Protein AF-A0A7S1C815-F1 (afdb_monomer_lite)

Organism: NCBI:txid1486930

Sequence (117 aa):
DVQVLSGDDVNVDELSYELAAVVTIAGLSDATHAVEVWMVDAAGNEGARAKHVWTVMNQQPQVVLFAMPAKRSGLSTATFQFSARDPSTGGPLANATYWVRRDEGEWKRACEPGADG

pLDDT: mean 81.67, std 18.52, range [34.75, 96.75]

Foldseek 3Di:
DDDDDDDDDPPPVPPDPPCPDDDDDPDDDFAKDKDKDWDADPVGDTGDIDMDIDGDDDDDKDKDWPDWDDPDDPDPDIDTDIFTADPVVRHTDPDDWDWDDDDPHDTDTDDPPPPDD

Radius of gyration: 29.83 Å; chains: 1; bounding box: 54×39×92 Å

Structure (mmCIF, N/CA/C/O backbone):
data_AF-A0A7S1C815-F1
#
_entry.id   AF-A0A7S1C815-F1
#
loop_
_atom_site.group_PDB
_atom_site.id
_atom_site.type_symbol
_atom_site.label_atom_id
_atom_site.label_alt_id
_atom_site.label_comp_id
_atom_site.label_asym_id
_atom_site.label_entity_id
_atom_site.label_seq_id
_atom_site.pdbx_PDB_ins_code
_atom_site.Cartn_x
_atom_site.Cartn_y
_atom_site.Cartn_z
_atom_site.occupancy
_atom_site.B_iso_or_equiv
_atom_site.auth_seq_id
_atom_site.auth_comp_id
_atom_site.auth_asym_id
_atom_site.auth_atom_id
_atom_site.pdbx_PDB_model_num
ATOM 1 N N . ASP A 1 1 ? 19.787 26.950 -60.419 1.00 43.34 1 ASP A N 1
ATOM 2 C CA . ASP A 1 1 ? 20.146 27.458 -59.090 1.00 43.34 1 ASP A CA 1
ATOM 3 C C . ASP A 1 1 ? 20.230 26.308 -58.118 1.00 43.34 1 ASP A C 1
ATOM 5 O O . ASP A 1 1 ? 19.233 25.644 -57.874 1.00 43.34 1 ASP A O 1
ATOM 9 N N . VAL A 1 2 ? 21.441 26.024 -57.650 1.00 34.75 2 VAL A N 1
ATOM 10 C CA . VAL A 1 2 ? 21.707 25.099 -56.549 1.00 34.75 2 VAL A CA 1
ATOM 11 C C . VAL A 1 2 ? 21.990 25.982 -55.345 1.00 34.75 2 VAL A C 1
ATOM 13 O O . VAL A 1 2 ? 22.923 26.779 -55.387 1.00 34.75 2 VAL A O 1
ATOM 16 N N . GLN A 1 3 ? 21.187 25.860 -54.295 1.00 34.91 3 GLN A N 1
ATOM 17 C CA . GLN A 1 3 ? 21.506 26.434 -52.993 1.00 34.91 3 GLN A CA 1
ATOM 18 C C . GLN A 1 3 ? 21.976 25.283 -52.105 1.00 34.91 3 GLN A C 1
ATOM 20 O O . GLN A 1 3 ? 21.191 24.424 -51.709 1.00 34.91 3 GLN A O 1
ATOM 25 N N . VAL A 1 4 ? 23.287 25.235 -51.871 1.00 44.06 4 VAL A N 1
ATOM 26 C CA . VAL A 1 4 ? 23.909 24.398 -50.845 1.00 44.06 4 VAL A CA 1
ATOM 27 C C . VAL A 1 4 ? 23.732 25.141 -49.524 1.00 44.06 4 VAL A C 1
ATOM 29 O O . VAL A 1 4 ? 24.319 26.205 -49.346 1.00 44.06 4 VAL A O 1
ATOM 32 N N . LEU A 1 5 ? 22.926 24.605 -48.609 1.00 46.03 5 LEU A N 1
ATOM 33 C CA . LEU A 1 5 ? 22.939 25.042 -47.214 1.00 46.03 5 LEU A CA 1
ATOM 34 C C . LEU A 1 5 ? 24.025 24.235 -46.498 1.00 46.03 5 LEU A C 1
ATOM 36 O O . LEU A 1 5 ? 23.830 23.070 -46.161 1.00 46.03 5 LEU A O 1
ATOM 40 N N . SER A 1 6 ? 25.204 24.835 -46.353 1.00 54.53 6 SER A N 1
ATOM 41 C CA . SER A 1 6 ? 26.260 24.355 -45.463 1.00 54.53 6 SER A CA 1
ATOM 42 C C . SER A 1 6 ? 26.090 24.997 -44.089 1.00 54.53 6 SER A C 1
ATOM 44 O O . SER A 1 6 ? 26.011 26.224 -44.020 1.00 54.53 6 SER A O 1
ATOM 46 N N . GLY A 1 7 ? 26.137 24.193 -43.028 1.00 42.78 7 GLY A N 1
ATOM 47 C CA . GLY A 1 7 ? 26.328 24.670 -41.656 1.00 42.78 7 GLY A CA 1
ATOM 48 C C . GLY A 1 7 ? 25.144 24.401 -40.733 1.00 42.78 7 GLY A C 1
ATOM 49 O O . GLY A 1 7 ? 24.230 25.207 -40.637 1.00 42.78 7 GLY A O 1
ATOM 50 N N . ASP A 1 8 ? 25.174 23.228 -40.106 1.00 58.25 8 ASP A N 1
ATOM 51 C CA . ASP A 1 8 ? 25.012 23.002 -38.663 1.00 58.25 8 ASP A CA 1
ATOM 52 C C . ASP A 1 8 ? 24.422 24.137 -37.805 1.00 58.25 8 ASP A C 1
ATOM 54 O O . ASP A 1 8 ? 25.154 24.804 -37.090 1.00 58.25 8 ASP A O 1
ATOM 58 N N . ASP A 1 9 ? 23.096 24.262 -37.779 1.00 47.94 9 ASP A N 1
ATOM 59 C CA . ASP A 1 9 ? 22.368 24.798 -36.619 1.00 47.94 9 ASP A CA 1
ATOM 60 C C . ASP A 1 9 ? 21.019 24.066 -36.492 1.00 47.94 9 ASP A C 1
ATOM 62 O O . ASP A 1 9 ? 19.933 24.646 -36.528 1.00 47.94 9 ASP A O 1
ATOM 66 N N . VAL A 1 10 ? 21.067 22.734 -36.354 1.00 53.12 10 VAL A N 1
ATOM 67 C CA . VAL A 1 10 ? 2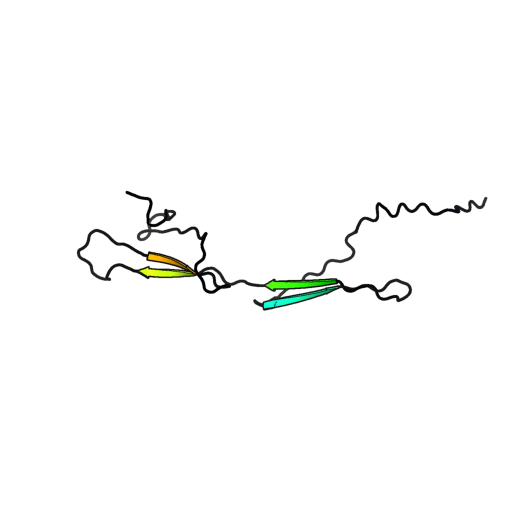0.011 22.077 -35.575 1.00 53.12 10 VAL A CA 1
ATOM 68 C C . VAL A 1 10 ? 20.299 22.482 -34.140 1.00 53.12 10 VAL A C 1
ATOM 70 O O . VAL A 1 10 ? 21.297 22.045 -33.574 1.00 53.12 10 VAL A O 1
ATOM 73 N N . ASN A 1 11 ? 19.468 23.355 -33.574 1.00 45.56 11 ASN A N 1
ATOM 74 C CA . ASN A 1 11 ? 19.541 23.692 -32.162 1.00 45.56 11 ASN A CA 1
ATOM 75 C C . ASN A 1 11 ? 19.343 22.406 -31.342 1.00 45.56 11 ASN A C 1
ATOM 77 O O . ASN A 1 11 ? 18.222 21.930 -31.173 1.00 45.56 11 ASN A O 1
ATOM 81 N N . VAL A 1 12 ? 20.445 21.810 -30.886 1.00 48.59 12 VAL A N 1
ATOM 82 C CA . VAL A 1 12 ? 20.446 20.554 -30.122 1.00 48.59 12 VAL A CA 1
ATOM 83 C C . VAL A 1 12 ? 19.841 20.761 -28.719 1.00 48.59 12 VAL A C 1
ATOM 85 O O . VAL A 1 12 ? 19.445 19.789 -28.080 1.00 48.59 12 VAL A O 1
ATOM 88 N N . ASP A 1 13 ? 19.694 22.014 -28.263 1.00 48.62 13 ASP A N 1
ATOM 89 C CA . ASP A 1 13 ? 19.159 22.369 -26.936 1.00 48.62 13 ASP A CA 1
ATOM 90 C C . ASP A 1 13 ? 17.626 22.274 -26.814 1.00 48.62 13 ASP A C 1
ATOM 92 O O . ASP A 1 13 ? 17.096 22.368 -25.709 1.00 48.62 13 ASP A O 1
ATOM 96 N N . GLU A 1 14 ? 16.900 22.036 -27.911 1.00 52.03 14 GLU A N 1
ATOM 97 C CA . GLU A 1 14 ? 15.443 21.814 -27.888 1.00 52.03 14 GLU A CA 1
ATOM 98 C C . GLU A 1 14 ? 15.042 20.441 -28.440 1.00 52.03 14 GLU A C 1
ATOM 100 O O . GLU A 1 14 ? 13.960 20.277 -29.004 1.00 52.03 14 GLU A O 1
ATOM 105 N N . LEU A 1 15 ? 15.889 19.419 -28.267 1.00 46.72 15 LEU A N 1
ATOM 106 C CA . LEU A 1 15 ? 15.450 18.039 -28.465 1.00 46.72 15 LEU A CA 1
ATOM 107 C C . LEU A 1 15 ? 14.394 17.702 -27.405 1.00 46.72 15 LEU A C 1
ATOM 109 O O . LEU A 1 15 ? 14.700 17.270 -26.292 1.00 46.72 15 LEU A O 1
ATOM 113 N N . SER A 1 16 ? 13.127 17.920 -27.754 1.00 57.12 16 SER A N 1
ATOM 114 C CA . SER A 1 16 ? 12.005 17.358 -27.026 1.00 57.12 16 SER A CA 1
ATOM 115 C C . SER A 1 16 ? 12.186 15.842 -26.988 1.00 57.12 16 SER A C 1
ATOM 117 O O . SER A 1 16 ? 12.388 15.182 -28.009 1.00 57.12 16 SER A O 1
ATOM 119 N N . TYR A 1 17 ? 12.129 15.266 -25.787 1.00 54.66 17 TYR A N 1
ATOM 120 C CA . TYR A 1 17 ? 11.927 13.831 -25.622 1.00 54.66 17 TYR A CA 1
ATOM 121 C C . TYR A 1 17 ? 10.499 13.510 -26.078 1.00 54.66 17 TYR A C 1
ATOM 123 O O . TYR A 1 17 ? 9.592 13.350 -25.262 1.00 54.66 17 TYR A O 1
ATOM 131 N N . GLU A 1 18 ? 10.283 13.503 -27.392 1.00 72.50 18 GLU A N 1
ATOM 132 C CA . GLU A 1 18 ? 9.012 13.116 -27.985 1.00 72.50 18 GLU A CA 1
ATOM 133 C C . GLU A 1 18 ? 8.694 11.670 -27.596 1.00 72.50 18 GLU A C 1
ATOM 135 O O . GLU A 1 18 ? 9.574 10.811 -27.461 1.00 72.50 18 GLU A O 1
ATOM 140 N N . LEU A 1 19 ? 7.409 11.393 -27.398 1.00 75.31 19 LEU A N 1
ATOM 141 C CA . LEU A 1 19 ? 6.944 10.065 -27.032 1.00 75.31 19 LEU A CA 1
ATOM 142 C C . LEU A 1 19 ? 7.204 9.079 -28.183 1.00 75.31 19 LEU A C 1
ATOM 144 O O . LEU A 1 19 ? 6.453 9.041 -29.153 1.00 75.31 19 LEU A O 1
ATOM 148 N N . ALA A 1 20 ? 8.247 8.255 -28.057 1.00 77.56 20 ALA A N 1
ATOM 149 C CA . ALA A 1 20 ? 8.623 7.293 -29.096 1.00 77.56 20 ALA A CA 1
ATOM 150 C C . ALA A 1 20 ? 7.748 6.024 -29.101 1.00 77.56 20 ALA A C 1
ATOM 152 O O . ALA A 1 20 ? 7.405 5.510 -30.164 1.00 77.56 20 ALA A O 1
ATOM 153 N N . ALA A 1 21 ? 7.389 5.499 -27.924 1.00 81.62 21 ALA A N 1
ATOM 154 C CA . ALA A 1 21 ? 6.559 4.301 -27.783 1.00 81.62 21 ALA A CA 1
ATOM 155 C C . ALA A 1 21 ? 5.898 4.224 -26.397 1.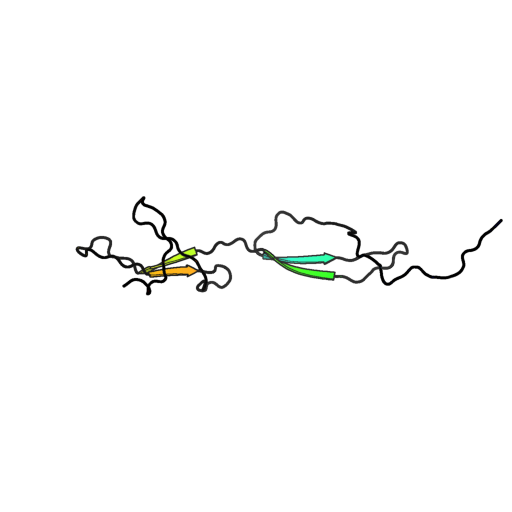00 81.62 21 ALA A C 1
ATOM 157 O O . ALA A 1 21 ? 6.447 4.705 -25.407 1.00 81.62 21 ALA A O 1
ATOM 158 N N . VAL A 1 22 ? 4.739 3.559 -26.321 1.00 88.56 22 VAL A N 1
ATOM 159 C CA . VAL A 1 22 ? 4.040 3.231 -25.068 1.00 88.56 22 VAL A CA 1
ATOM 160 C C . VAL A 1 22 ? 3.848 1.723 -24.992 1.00 88.56 22 VAL A C 1
ATOM 162 O O . VAL A 1 22 ? 3.359 1.107 -25.937 1.00 88.56 22 VAL A O 1
ATOM 165 N N . VAL A 1 23 ? 4.193 1.135 -23.848 1.00 90.38 23 VAL A N 1
ATOM 166 C CA . VAL A 1 23 ? 3.911 -0.269 -23.534 1.00 90.38 23 VAL A CA 1
ATOM 167 C C . VAL A 1 23 ? 2.961 -0.344 -22.344 1.00 90.38 23 VAL A C 1
ATOM 169 O O . VAL A 1 23 ? 3.141 0.343 -21.342 1.00 90.38 23 VAL A O 1
ATOM 172 N N . THR A 1 24 ? 1.931 -1.182 -22.448 1.00 93.62 24 THR A N 1
ATOM 173 C CA . THR A 1 24 ? 1.031 -1.507 -21.335 1.00 93.62 24 THR A CA 1
ATOM 174 C C . THR A 1 24 ? 1.257 -2.954 -20.932 1.00 93.62 24 THR A C 1
ATOM 176 O O . THR A 1 24 ? 1.088 -3.860 -21.745 1.00 93.62 24 THR A O 1
ATOM 179 N N . ILE A 1 25 ? 1.635 -3.172 -19.674 1.00 93.94 25 ILE A N 1
ATOM 180 C CA . ILE A 1 25 ? 1.847 -4.505 -19.108 1.00 93.94 25 ILE A CA 1
ATOM 181 C C . ILE A 1 25 ? 0.627 -4.842 -18.249 1.00 93.94 25 ILE A C 1
ATOM 183 O O . ILE A 1 25 ? 0.389 -4.208 -17.223 1.00 93.94 25 ILE A O 1
ATOM 187 N N . ALA A 1 26 ? -0.169 -5.813 -18.691 1.00 94.81 26 ALA A N 1
ATOM 188 C CA . ALA A 1 26 ? -1.370 -6.272 -17.994 1.00 94.81 26 ALA A CA 1
ATOM 189 C C . ALA A 1 26 ? -1.120 -7.601 -17.261 1.00 94.81 26 ALA A C 1
ATOM 191 O O . ALA A 1 26 ? -0.158 -8.309 -17.548 1.00 94.81 26 ALA A O 1
ATOM 192 N N . GLY A 1 27 ? -2.010 -7.957 -16.328 1.00 92.56 27 GLY A N 1
ATOM 193 C CA . GLY A 1 27 ? -1.973 -9.260 -15.649 1.00 92.56 27 GLY A CA 1
ATOM 194 C C . GLY A 1 27 ? -0.844 -9.431 -14.627 1.00 92.56 27 GLY A C 1
ATOM 195 O O . GLY A 1 27 ? -0.446 -10.558 -14.346 1.00 92.56 27 GLY A O 1
ATOM 196 N N . LEU A 1 28 ? -0.318 -8.336 -14.074 1.00 93.81 28 LEU A N 1
ATOM 197 C CA . LEU A 1 28 ? 0.708 -8.388 -13.034 1.00 93.81 28 LEU A CA 1
ATOM 198 C C . LEU A 1 28 ? 0.126 -8.925 -11.719 1.00 93.81 28 LEU A C 1
ATOM 200 O O . LEU A 1 28 ? -0.906 -8.449 -11.248 1.00 93.81 28 LEU A O 1
ATOM 204 N N . SER A 1 29 ? 0.814 -9.891 -11.113 1.00 92.62 29 SER A N 1
ATOM 205 C CA . SER A 1 29 ? 0.535 -10.367 -9.756 1.00 92.62 29 SER A CA 1
ATOM 206 C C . SER A 1 29 ? 1.309 -9.563 -8.711 1.00 92.62 29 SER A C 1
ATOM 208 O O . SER A 1 29 ? 2.312 -8.924 -9.040 1.00 92.62 29 SER A O 1
ATOM 210 N N . ASP A 1 30 ? 0.897 -9.669 -7.447 1.00 91.00 30 ASP A N 1
ATOM 211 C CA . ASP A 1 30 ? 1.635 -9.122 -6.304 1.00 91.00 30 ASP A CA 1
ATOM 212 C C . ASP A 1 30 ? 3.049 -9.720 -6.246 1.00 91.00 30 ASP A C 1
ATOM 214 O O . ASP A 1 30 ? 3.227 -10.895 -5.923 1.00 91.00 30 ASP A O 1
ATOM 218 N N . ALA A 1 31 ? 4.045 -8.925 -6.636 1.00 91.31 31 ALA A N 1
ATOM 219 C CA . ALA A 1 31 ? 5.458 -9.287 -6.701 1.00 91.31 31 ALA A CA 1
ATOM 220 C C . ALA A 1 31 ? 6.306 -8.057 -7.065 1.00 91.31 31 ALA A C 1
ATOM 222 O O . ALA A 1 31 ? 5.794 -7.023 -7.503 1.00 91.31 31 ALA A O 1
ATOM 223 N N . THR A 1 32 ? 7.625 -8.190 -6.930 1.00 95.12 32 THR A N 1
ATOM 224 C CA . THR A 1 32 ? 8.580 -7.275 -7.561 1.00 95.12 32 THR A CA 1
ATOM 225 C C . THR A 1 32 ? 8.723 -7.614 -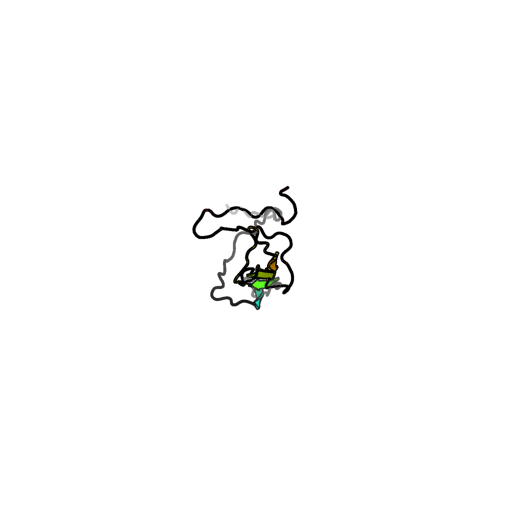9.042 1.00 95.12 32 THR A C 1
ATOM 227 O O . THR A 1 32 ? 8.976 -8.762 -9.403 1.00 95.12 32 THR A O 1
ATOM 230 N N . HIS A 1 33 ? 8.607 -6.596 -9.887 1.00 96.19 33 HIS A N 1
ATOM 231 C CA . HIS A 1 33 ? 8.719 -6.660 -11.340 1.00 96.19 33 HIS A CA 1
ATOM 232 C C . HIS A 1 33 ? 9.818 -5.720 -11.830 1.00 96.19 33 HIS A C 1
ATOM 234 O O . HIS A 1 33 ? 10.224 -4.786 -11.134 1.00 96.19 33 HIS A O 1
ATOM 240 N N . ALA A 1 34 ? 10.305 -5.961 -13.044 1.00 96.00 34 ALA A N 1
ATOM 241 C CA . ALA A 1 34 ? 11.265 -5.086 -13.697 1.00 96.00 34 ALA A CA 1
ATOM 242 C C . ALA A 1 34 ? 10.973 -4.968 -15.193 1.00 96.00 34 ALA A C 1
ATOM 244 O O . ALA A 1 34 ? 10.570 -5.939 -15.831 1.00 96.00 34 ALA A O 1
ATOM 245 N N . VAL A 1 35 ? 11.236 -3.789 -15.749 1.00 95.75 35 VAL A N 1
ATOM 246 C CA . VAL A 1 35 ? 11.228 -3.520 -17.186 1.00 95.75 35 VAL A CA 1
ATOM 247 C C . VAL A 1 35 ? 12.596 -2.985 -17.565 1.00 95.75 35 VAL A C 1
ATOM 249 O O . VAL A 1 35 ? 13.201 -2.209 -16.822 1.00 95.75 35 VAL A O 1
ATOM 252 N N . GLU A 1 36 ? 13.091 -3.430 -18.708 1.00 96.00 36 GLU A N 1
ATOM 253 C CA . GLU A 1 36 ? 14.335 -2.965 -19.296 1.00 96.00 36 GLU A CA 1
ATOM 254 C C . GLU A 1 36 ? 14.036 -2.502 -20.721 1.00 96.00 36 GLU A C 1
ATOM 256 O O . GLU A 1 36 ? 13.389 -3.214 -21.489 1.00 96.00 36 GLU A O 1
ATOM 261 N N . VAL A 1 37 ? 14.464 -1.287 -21.047 1.00 93.31 37 VAL A N 1
ATOM 262 C CA . VAL A 1 37 ? 14.240 -0.638 -22.339 1.00 93.31 37 VAL A CA 1
ATOM 263 C C . VAL A 1 37 ? 15.591 -0.300 -22.945 1.00 93.31 37 VAL A C 1
ATOM 265 O O . VAL A 1 37 ? 16.497 0.152 -22.249 1.00 93.31 37 VAL A O 1
ATOM 268 N N . TRP A 1 38 ? 15.724 -0.528 -24.243 1.00 93.56 38 TRP A N 1
ATOM 269 C CA . TRP A 1 38 ? 16.919 -0.232 -25.024 1.00 93.56 38 TRP A CA 1
ATOM 270 C C . TRP A 1 38 ? 16.503 0.096 -26.460 1.00 93.56 38 TRP A C 1
ATOM 272 O O . TRP A 1 38 ? 15.327 -0.028 -26.813 1.00 93.56 38 TRP A O 1
ATOM 282 N N . MET A 1 39 ? 17.453 0.538 -27.274 1.00 89.19 39 MET A N 1
ATOM 283 C CA . MET A 1 39 ? 17.215 0.976 -28.646 1.00 89.19 39 MET A CA 1
ATOM 284 C C . MET A 1 39 ? 18.320 0.485 -29.581 1.00 89.19 39 MET A C 1
ATOM 286 O O . MET A 1 39 ? 19.436 0.222 -29.138 1.00 89.19 39 MET A O 1
ATOM 290 N N . VAL A 1 40 ? 18.007 0.408 -30.873 1.00 92.81 40 VAL A N 1
ATOM 291 C CA . VAL A 1 40 ? 18.975 0.225 -31.961 1.00 92.81 40 VAL A CA 1
ATOM 292 C C . VAL A 1 40 ? 18.732 1.342 -32.971 1.00 92.81 40 VAL A C 1
ATOM 294 O O . VAL A 1 40 ? 17.578 1.600 -33.321 1.00 92.81 40 VAL A O 1
ATOM 297 N N . ASP A 1 41 ? 19.784 2.036 -33.398 1.00 91.56 41 ASP A N 1
ATOM 298 C CA . ASP A 1 41 ? 19.665 3.085 -34.415 1.00 91.56 41 ASP A CA 1
ATOM 299 C C . ASP A 1 41 ? 19.552 2.509 -35.843 1.00 91.56 41 ASP A C 1
ATOM 301 O O . ASP A 1 41 ? 19.657 1.303 -36.073 1.00 91.56 41 ASP A O 1
ATOM 305 N N . ALA A 1 42 ? 19.340 3.375 -36.837 1.00 91.38 42 ALA A N 1
ATOM 306 C CA . ALA A 1 42 ? 19.197 2.954 -38.234 1.00 91.38 42 ALA A CA 1
ATOM 307 C C . ALA A 1 42 ? 20.482 2.355 -38.844 1.00 91.38 42 ALA A C 1
ATOM 309 O O . ALA A 1 42 ? 20.406 1.645 -39.846 1.00 91.38 42 ALA A O 1
ATOM 310 N N . ALA A 1 43 ? 21.649 2.637 -38.260 1.00 95.06 43 ALA A N 1
ATOM 311 C CA . ALA A 1 43 ? 22.928 2.060 -38.664 1.00 95.06 43 ALA A CA 1
ATOM 312 C C . ALA A 1 43 ? 23.199 0.704 -37.983 1.00 95.06 43 ALA A C 1
ATOM 314 O O . ALA A 1 43 ? 24.176 0.037 -38.323 1.00 95.06 43 ALA A O 1
ATOM 315 N N . GLY A 1 44 ? 22.327 0.277 -37.063 1.00 95.38 44 GLY A N 1
ATOM 316 C CA . GLY A 1 44 ? 22.451 -0.972 -36.322 1.00 95.38 44 GLY A CA 1
ATOM 317 C C . GLY A 1 44 ? 23.242 -0.851 -35.018 1.00 95.38 44 GLY A C 1
ATOM 318 O O . GLY A 1 44 ? 23.600 -1.880 -34.449 1.00 95.38 44 GLY A O 1
ATOM 319 N N . ASN A 1 45 ? 23.526 0.361 -34.529 1.00 94.06 45 ASN A N 1
ATOM 320 C CA . ASN A 1 45 ? 24.209 0.535 -33.248 1.00 94.06 45 ASN A CA 1
ATOM 321 C C . ASN A 1 45 ? 23.226 0.356 -32.089 1.00 94.06 45 ASN A C 1
ATOM 323 O O . ASN A 1 45 ? 22.175 0.998 -32.051 1.00 94.06 45 ASN A O 1
ATOM 327 N N . GLU A 1 46 ? 23.585 -0.484 -31.120 1.00 96.75 46 GLU A N 1
ATOM 328 C CA . GLU A 1 46 ? 22.815 -0.665 -29.889 1.00 96.75 46 GLU A CA 1
ATOM 329 C C . GLU A 1 46 ? 23.072 0.487 -28.906 1.00 96.75 46 GLU A C 1
ATOM 331 O O . GLU A 1 46 ? 24.215 0.876 -28.657 1.00 96.75 46 GLU A O 1
ATOM 336 N N . GLY A 1 47 ? 22.002 1.023 -28.322 1.00 93.56 47 GLY A N 1
ATOM 337 C CA . GLY A 1 47 ? 22.065 2.055 -27.294 1.00 93.56 47 GLY A CA 1
ATOM 338 C C . GLY A 1 47 ? 22.042 1.506 -25.864 1.00 93.56 47 GLY A C 1
ATOM 339 O O . GLY A 1 47 ? 21.890 0.308 -25.615 1.00 93.56 47 GLY A O 1
ATOM 340 N N . ALA A 1 48 ? 22.196 2.411 -24.895 1.00 93.44 48 ALA A N 1
ATOM 341 C CA . ALA A 1 48 ? 22.226 2.066 -23.477 1.00 93.44 48 ALA A CA 1
ATOM 342 C C . ALA A 1 48 ? 20.877 1.522 -22.975 1.00 93.44 48 ALA A C 1
ATOM 344 O O . ALA A 1 48 ? 19.806 1.933 -23.424 1.00 93.44 48 ALA A O 1
ATOM 345 N N . ARG A 1 49 ? 20.936 0.625 -21.984 1.00 94.81 49 ARG A N 1
ATOM 346 C CA . ARG A 1 49 ? 19.744 0.049 -21.355 1.00 94.81 49 ARG A CA 1
ATOM 347 C C . ARG A 1 49 ? 19.287 0.883 -20.162 1.00 94.81 49 ARG A C 1
ATOM 349 O O . ARG A 1 49 ? 20.082 1.200 -19.279 1.00 94.81 49 ARG A O 1
ATOM 356 N N . ALA A 1 50 ? 17.993 1.172 -20.101 1.00 93.44 50 ALA A N 1
ATOM 357 C CA . ALA A 1 50 ? 17.327 1.780 -18.958 1.00 93.44 50 ALA A CA 1
ATOM 358 C C . ALA A 1 50 ? 16.476 0.724 -18.244 1.00 93.44 50 ALA A C 1
ATOM 360 O O . ALA A 1 50 ? 15.615 0.098 -18.860 1.00 93.44 50 ALA A O 1
ATOM 361 N N . LYS A 1 51 ? 16.702 0.528 -16.941 1.00 95.25 51 LYS A N 1
ATOM 362 C CA . LYS A 1 51 ? 15.960 -0.439 -16.125 1.00 95.25 51 LYS A CA 1
ATOM 363 C C . LYS A 1 51 ? 15.136 0.271 -15.062 1.00 95.25 51 LYS A C 1
ATOM 365 O O . LYS A 1 51 ? 15.652 1.122 -14.342 1.00 95.25 51 LYS A O 1
ATOM 370 N N . HIS A 1 52 ? 13.887 -0.147 -14.908 1.00 95.88 52 HIS A N 1
ATOM 371 C CA . HIS A 1 52 ? 13.031 0.263 -13.803 1.00 95.88 52 HIS A CA 1
ATOM 372 C C . HIS A 1 52 ? 12.511 -0.969 -13.062 1.00 95.88 52 HIS A C 1
ATOM 374 O O . HIS A 1 52 ? 12.094 -1.945 -13.685 1.00 95.88 52 HIS A O 1
ATOM 380 N N . VAL A 1 53 ? 12.566 -0.928 -11.731 1.00 96.62 53 VAL A N 1
ATOM 381 C CA . VAL A 1 53 ? 12.077 -1.983 -10.836 1.00 96.62 53 VAL A CA 1
ATOM 382 C C . VAL A 1 53 ? 10.964 -1.389 -9.989 1.00 96.62 53 VAL A C 1
ATOM 384 O O . VAL A 1 53 ? 11.145 -0.325 -9.401 1.00 96.62 53 VAL A O 1
ATOM 387 N N . TRP A 1 54 ? 9.835 -2.083 -9.911 1.00 94.38 54 TRP A N 1
ATOM 388 C CA . TRP A 1 54 ? 8.705 -1.688 -9.077 1.00 94.38 54 TRP A CA 1
ATOM 389 C C . TRP A 1 54 ? 8.098 -2.912 -8.401 1.00 94.38 54 TRP A C 1
ATOM 391 O O . TRP A 1 54 ? 8.358 -4.050 -8.785 1.00 94.38 54 TRP A O 1
ATOM 401 N N . THR A 1 55 ? 7.265 -2.680 -7.395 1.00 92.94 55 THR A N 1
ATOM 402 C CA . THR A 1 55 ? 6.503 -3.739 -6.735 1.00 92.94 55 THR A CA 1
ATOM 403 C C . THR A 1 55 ? 5.025 -3.501 -6.986 1.00 92.94 55 THR A C 1
ATOM 405 O O . THR A 1 55 ? 4.530 -2.393 -6.793 1.00 92.94 55 THR A O 1
ATOM 408 N N . VAL A 1 56 ? 4.324 -4.544 -7.422 1.00 92.50 56 VAL A N 1
ATOM 409 C CA . VAL A 1 56 ? 2.861 -4.580 -7.418 1.00 92.50 56 VAL A CA 1
ATOM 410 C C . VAL A 1 56 ? 2.423 -5.158 -6.083 1.00 92.50 56 VAL A C 1
ATOM 412 O O . VAL A 1 56 ? 2.944 -6.187 -5.651 1.00 92.50 56 VAL A O 1
ATOM 415 N N . MET A 1 57 ? 1.488 -4.479 -5.426 1.00 88.62 57 MET A N 1
ATOM 416 C CA . MET A 1 57 ? 0.907 -4.929 -4.171 1.00 88.62 57 MET A CA 1
ATOM 417 C C . MET A 1 57 ? -0.562 -4.517 -4.095 1.00 88.62 57 MET A C 1
ATOM 419 O O . MET A 1 57 ? -0.870 -3.327 -4.077 1.00 88.62 57 MET A O 1
ATOM 423 N N . ASN A 1 58 ? -1.460 -5.499 -4.024 1.00 83.94 58 ASN A N 1
ATOM 424 C CA . ASN A 1 58 ? -2.909 -5.305 -4.007 1.00 83.94 58 ASN A CA 1
ATOM 425 C C . ASN A 1 58 ? -3.563 -5.800 -2.702 1.00 83.94 58 ASN A C 1
ATOM 427 O O . ASN A 1 58 ? -4.769 -6.049 -2.635 1.00 83.94 58 ASN A O 1
ATOM 431 N N . GLN A 1 59 ? -2.782 -5.968 -1.636 1.00 83.62 59 GLN A N 1
ATOM 432 C CA . GLN A 1 59 ? -3.330 -6.345 -0.336 1.00 83.62 59 GLN A CA 1
ATOM 433 C C . GLN A 1 59 ? -3.884 -5.115 0.389 1.00 83.62 59 GLN A C 1
ATOM 435 O O . GLN A 1 59 ? -3.186 -4.122 0.588 1.00 83.62 59 GLN A O 1
ATOM 440 N N . GLN A 1 60 ? -5.148 -5.191 0.807 1.00 86.56 60 GLN A N 1
ATOM 441 C CA . GLN A 1 60 ? -5.800 -4.125 1.567 1.00 86.56 60 GLN A CA 1
ATOM 442 C C . GLN A 1 60 ? -5.423 -4.196 3.056 1.00 86.56 60 GLN A C 1
ATOM 444 O O . GLN A 1 60 ? -5.246 -5.299 3.586 1.00 86.56 60 GLN A O 1
ATOM 449 N N . PRO A 1 61 ? -5.354 -3.051 3.763 1.00 88.25 61 PRO A N 1
ATOM 450 C CA . PRO A 1 61 ? -5.232 -3.037 5.215 1.00 88.25 61 PRO A CA 1
ATOM 451 C C . PRO A 1 61 ? -6.351 -3.831 5.894 1.00 88.25 61 PRO A C 1
ATOM 453 O O . PRO A 1 61 ? -7.504 -3.792 5.468 1.00 88.25 61 PRO A O 1
ATOM 456 N N . GLN A 1 62 ? -6.019 -4.522 6.984 1.00 90.00 62 GLN A N 1
ATOM 457 C CA . GLN A 1 62 ? -6.990 -5.285 7.774 1.00 90.00 62 GLN A CA 1
ATOM 458 C C . GLN A 1 62 ? -7.231 -4.620 9.125 1.00 90.00 62 GLN A C 1
ATOM 460 O O . GLN A 1 62 ? -6.280 -4.200 9.775 1.00 90.00 62 GLN A O 1
ATOM 465 N N . VAL A 1 63 ? -8.483 -4.566 9.585 1.00 91.75 63 VAL A N 1
ATOM 466 C CA . VAL A 1 63 ? -8.794 -4.153 10.963 1.00 91.75 63 VAL A CA 1
ATOM 467 C C . VAL A 1 63 ? -8.657 -5.357 11.891 1.00 91.75 63 VAL A C 1
ATOM 469 O O . VAL A 1 63 ? -9.249 -6.407 11.647 1.00 91.75 63 VAL A O 1
ATOM 472 N N . VAL A 1 64 ? -7.899 -5.197 12.971 1.00 90.94 64 VAL A N 1
ATOM 473 C CA . VAL A 1 64 ? -7.684 -6.210 14.007 1.00 90.94 64 VAL A CA 1
ATOM 474 C C . VAL A 1 64 ? -8.292 -5.715 15.315 1.00 90.94 64 VAL A C 1
ATOM 476 O O . VAL A 1 64 ? -8.009 -4.599 15.738 1.00 90.94 64 VAL A O 1
ATOM 479 N N . LEU A 1 65 ? -9.117 -6.544 15.962 1.00 92.25 65 LEU A N 1
ATOM 480 C CA . LEU A 1 65 ? -9.680 -6.290 17.293 1.00 92.25 65 LEU A CA 1
ATOM 481 C C . LEU A 1 65 ? -8.840 -7.011 18.355 1.00 92.25 65 LEU A C 1
ATOM 483 O O . LEU A 1 65 ? -8.733 -8.235 18.329 1.00 92.25 65 LEU A O 1
ATOM 487 N N . PHE A 1 66 ? -8.285 -6.263 19.305 1.00 91.44 66 PHE A N 1
ATOM 488 C CA . PHE A 1 66 ? -7.469 -6.794 20.405 1.00 91.44 66 PHE A CA 1
ATOM 489 C C . PHE A 1 66 ? -8.264 -6.983 21.694 1.00 91.44 66 PHE A C 1
ATOM 491 O O . PHE A 1 66 ? -7.994 -7.909 22.454 1.00 91.44 66 PHE A O 1
ATOM 498 N N . ALA A 1 67 ? -9.251 -6.119 21.936 1.00 92.12 67 ALA A N 1
ATOM 499 C CA . ALA A 1 67 ? -10.112 -6.195 23.108 1.00 92.12 67 ALA A CA 1
ATOM 500 C C . ALA A 1 67 ? -11.568 -5.955 22.718 1.00 92.12 67 ALA A C 1
ATOM 502 O O . ALA A 1 67 ? -11.876 -5.061 21.925 1.00 92.12 67 ALA A O 1
ATOM 503 N N . MET A 1 68 ? -12.452 -6.770 23.286 1.00 93.88 68 MET A N 1
ATOM 504 C CA . MET A 1 68 ? -13.892 -6.744 23.053 1.00 93.88 68 MET A CA 1
ATOM 505 C C . MET A 1 68 ? -14.620 -7.005 24.381 1.00 93.88 68 MET A C 1
ATOM 507 O O . MET A 1 68 ? -14.104 -7.759 25.213 1.00 93.88 68 MET A O 1
ATOM 511 N N . PRO A 1 69 ? -15.821 -6.440 24.590 1.00 93.44 69 PRO A N 1
ATOM 512 C CA . PRO A 1 69 ? -16.649 -6.769 25.744 1.00 93.44 69 PRO A CA 1
ATOM 513 C C . PRO A 1 69 ? -17.015 -8.258 25.782 1.00 93.44 69 PRO A C 1
ATOM 515 O O . PRO A 1 69 ? -17.095 -8.931 24.751 1.00 93.44 69 PRO A O 1
ATOM 518 N N . ALA A 1 70 ? -17.313 -8.771 26.976 1.00 94.75 70 ALA A N 1
ATOM 519 C CA . ALA A 1 70 ? -17.853 -10.118 27.124 1.00 94.75 70 ALA A CA 1
ATOM 520 C C . ALA A 1 70 ? -19.196 -10.262 26.382 1.00 94.75 70 ALA A C 1
ATOM 522 O O . ALA A 1 70 ? -20.036 -9.363 26.424 1.00 94.75 70 ALA A O 1
ATOM 523 N N . LYS A 1 71 ? -19.436 -11.434 25.770 1.00 93.94 71 LYS A N 1
ATOM 524 C CA . LYS A 1 71 ? -20.680 -11.729 25.023 1.00 93.94 71 LYS A CA 1
ATOM 525 C C . LYS A 1 71 ? -21.956 -11.514 25.842 1.00 93.94 71 LYS A C 1
ATOM 527 O O . LYS A 1 71 ? -23.005 -11.225 25.278 1.00 93.94 71 LYS A O 1
ATOM 532 N N . ARG A 1 72 ? -21.881 -11.709 27.160 1.00 94.69 72 ARG A N 1
ATOM 533 C CA . ARG A 1 72 ? -22.921 -11.325 28.115 1.00 94.69 72 ARG A CA 1
ATOM 534 C C . ARG A 1 72 ? -22.271 -10.466 29.181 1.00 94.69 72 ARG A C 1
ATOM 536 O O . ARG A 1 72 ? -21.289 -10.881 29.788 1.00 94.69 72 ARG A O 1
ATOM 543 N N . SER A 1 73 ? -22.832 -9.290 29.395 1.00 93.75 73 SER A N 1
ATOM 544 C CA . SER A 1 73 ? -22.367 -8.329 30.382 1.00 93.75 73 SER A CA 1
ATOM 545 C C . SER A 1 73 ? -23.578 -7.623 30.977 1.00 93.75 73 SER A C 1
ATOM 547 O O . SER A 1 73 ? -24.544 -7.361 30.265 1.00 93.75 73 SER A O 1
ATOM 549 N N . GLY A 1 74 ? -23.531 -7.337 32.278 1.00 94.75 74 GLY A N 1
ATOM 550 C CA . GLY A 1 74 ? -24.495 -6.456 32.945 1.00 94.75 74 GLY A CA 1
ATOM 551 C C . GLY A 1 74 ? -24.087 -4.979 32.907 1.00 94.75 74 GLY A C 1
ATOM 552 O O . GLY A 1 74 ? -24.756 -4.153 33.519 1.00 94.75 74 GLY A O 1
ATOM 553 N N . LEU A 1 75 ? -22.972 -4.648 32.245 1.00 95.31 75 LEU A N 1
ATOM 554 C CA . LEU A 1 75 ? -22.464 -3.282 32.138 1.00 95.31 75 LEU A CA 1
ATOM 555 C C . LEU A 1 75 ? -23.224 -2.500 31.061 1.00 95.31 75 LEU A C 1
ATOM 557 O O . LEU A 1 75 ? -23.533 -3.030 29.996 1.00 95.31 75 LEU A O 1
ATOM 561 N N . SER A 1 76 ? -23.461 -1.214 31.317 1.00 93.75 76 SER A N 1
ATOM 562 C CA . SER A 1 76 ? -24.061 -0.277 30.357 1.00 93.75 76 SER A CA 1
ATOM 563 C C . SER A 1 76 ? -23.045 0.353 29.397 1.00 93.75 76 SER A C 1
ATOM 565 O O . SER A 1 76 ? -23.417 1.172 28.560 1.00 93.75 76 SER A O 1
ATOM 567 N N . THR A 1 77 ? -21.764 0.004 29.523 1.00 90.31 77 THR A N 1
ATOM 568 C CA . THR A 1 77 ? -20.662 0.501 28.694 1.00 90.31 77 THR A CA 1
ATOM 569 C C . THR A 1 77 ? -19.899 -0.658 28.056 1.00 90.31 77 THR A C 1
ATOM 571 O O . THR A 1 77 ? -19.815 -1.759 28.603 1.00 90.31 77 THR A O 1
ATOM 574 N N . ALA A 1 78 ? -19.353 -0.404 26.867 1.00 91.38 78 ALA A N 1
ATOM 575 C CA . ALA A 1 78 ? -18.618 -1.371 26.066 1.00 91.38 78 ALA A CA 1
ATOM 576 C C . ALA A 1 78 ? -17.407 -0.684 25.429 1.00 91.38 78 ALA A C 1
ATOM 578 O O . ALA A 1 78 ? -17.566 0.299 24.708 1.00 91.38 78 ALA A O 1
ATOM 579 N N . THR A 1 79 ? -16.216 -1.223 25.676 1.00 90.75 79 THR A N 1
ATOM 580 C CA . THR A 1 79 ? -14.961 -0.705 25.123 1.00 90.75 79 THR A CA 1
ATOM 581 C C . THR A 1 79 ? -14.377 -1.713 24.148 1.00 90.75 79 THR A C 1
ATOM 583 O O . THR A 1 79 ? -14.322 -2.909 24.436 1.00 90.75 79 THR A O 1
ATOM 586 N N . PHE A 1 80 ? -13.917 -1.211 23.006 1.00 91.62 80 PHE A N 1
ATOM 587 C CA . PHE A 1 80 ? -13.227 -1.982 21.982 1.00 91.62 80 PHE A CA 1
ATOM 588 C C . PHE A 1 80 ? -11.841 -1.384 21.769 1.00 91.62 80 PHE A C 1
ATOM 590 O O . PHE A 1 80 ? -11.691 -0.165 21.753 1.00 91.62 80 PHE A O 1
ATOM 597 N N . GLN A 1 81 ? -10.838 -2.237 21.585 1.00 91.88 81 GLN A N 1
ATOM 598 C CA . GLN A 1 81 ? -9.506 -1.817 21.153 1.00 91.88 81 GLN A CA 1
ATOM 599 C C . GLN A 1 81 ? -9.208 -2.476 19.815 1.00 91.88 81 GLN A C 1
ATOM 601 O O . GLN A 1 81 ? -9.341 -3.694 19.682 1.00 91.88 81 GLN A O 1
ATOM 606 N N . PHE A 1 82 ? -8.817 -1.674 18.832 1.00 91.75 82 PHE A N 1
ATOM 607 C CA . PHE A 1 82 ? -8.535 -2.126 17.477 1.00 91.75 82 PHE A CA 1
ATOM 608 C C . PHE A 1 82 ? -7.412 -1.308 16.841 1.00 91.75 82 PHE A C 1
ATOM 610 O O . PHE A 1 82 ? -7.122 -0.195 17.274 1.00 91.75 82 PHE A O 1
ATOM 617 N N . SER A 1 83 ? -6.798 -1.858 15.798 1.00 90.44 83 SER A N 1
ATOM 618 C CA . SER A 1 83 ? -5.896 -1.129 14.906 1.00 90.44 83 SER A CA 1
ATOM 619 C C . SER A 1 83 ? -6.000 -1.660 13.481 1.00 90.44 83 SER A C 1
ATOM 621 O O . SER A 1 83 ? -6.581 -2.717 13.231 1.00 90.44 83 SER A O 1
ATOM 623 N N . ALA A 1 84 ? -5.442 -0.919 12.533 1.00 91.19 84 ALA A N 1
ATOM 624 C CA . ALA A 1 84 ? -5.206 -1.387 11.183 1.00 91.19 84 ALA A CA 1
ATOM 625 C C . ALA A 1 84 ? -3.835 -2.065 11.106 1.00 91.19 84 ALA A C 1
ATOM 627 O O . ALA A 1 84 ? -2.846 -1.561 11.644 1.00 91.19 84 ALA A O 1
ATOM 628 N N . ARG A 1 85 ? -3.776 -3.195 10.409 1.00 90.44 85 ARG A N 1
ATOM 629 C CA . ARG A 1 85 ? -2.553 -3.918 10.081 1.00 90.44 85 ARG A CA 1
ATOM 630 C C . ARG A 1 85 ? -2.177 -3.649 8.634 1.00 90.44 85 ARG A C 1
ATOM 632 O O . ARG A 1 85 ? -2.991 -3.848 7.732 1.00 90.44 85 ARG A O 1
ATOM 639 N N . ASP A 1 86 ? -0.937 -3.233 8.440 1.00 88.12 86 ASP A N 1
ATOM 640 C CA . ASP A 1 86 ? -0.313 -3.090 7.138 1.00 88.12 86 ASP A CA 1
ATOM 641 C C . ASP A 1 86 ? 0.086 -4.482 6.614 1.00 88.12 86 ASP A C 1
ATOM 643 O O . ASP A 1 86 ? 0.865 -5.185 7.265 1.00 88.12 86 ASP A O 1
ATOM 647 N N . PRO A 1 87 ? -0.448 -4.925 5.466 1.00 82.62 87 PRO A N 1
ATOM 648 C CA . PRO A 1 87 ? -0.101 -6.222 4.904 1.00 82.62 87 PRO A CA 1
ATOM 649 C C . PRO A 1 87 ? 1.345 -6.289 4.385 1.00 82.62 87 PRO A C 1
ATOM 651 O O . PRO A 1 87 ? 1.907 -7.379 4.339 1.00 82.62 87 PRO A O 1
ATOM 654 N N . SER A 1 88 ? 1.963 -5.152 4.043 1.00 81.56 88 SER A N 1
ATOM 655 C CA . SER A 1 88 ? 3.314 -5.084 3.465 1.00 81.56 88 SER A CA 1
ATOM 656 C C . SER A 1 88 ? 4.401 -5.288 4.509 1.00 81.56 88 SER A C 1
ATOM 658 O O . SER A 1 88 ? 5.360 -6.026 4.295 1.00 81.56 88 SER A O 1
ATOM 660 N N . THR A 1 89 ? 4.221 -4.665 5.670 1.00 83.44 89 THR A N 1
ATOM 661 C CA . THR A 1 89 ? 5.166 -4.728 6.787 1.00 83.44 89 THR A CA 1
ATOM 662 C C . THR A 1 89 ? 4.740 -5.735 7.850 1.00 83.44 89 THR A C 1
ATOM 664 O O . THR A 1 89 ? 5.542 -6.15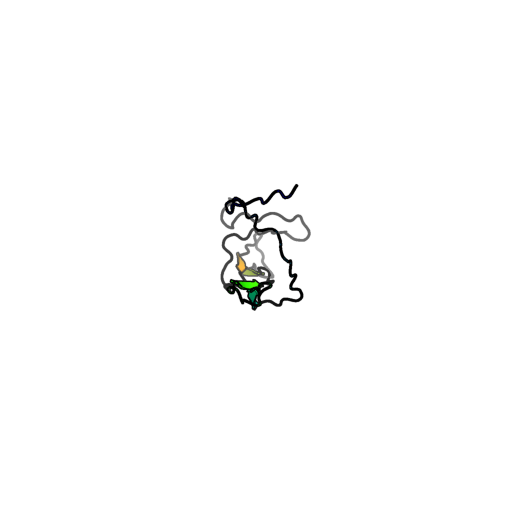0 8.684 1.00 83.44 89 THR A O 1
ATOM 667 N N . GLY A 1 90 ? 3.462 -6.119 7.862 1.00 83.88 90 GLY A N 1
ATOM 668 C CA . GLY A 1 90 ? 2.848 -6.906 8.923 1.00 83.88 90 GLY A CA 1
ATOM 669 C C . GLY A 1 90 ? 2.639 -6.147 10.241 1.00 83.88 90 GLY A C 1
ATOM 670 O O . GLY A 1 90 ? 2.180 -6.755 11.215 1.00 83.88 90 GLY A O 1
ATOM 671 N N . GLY A 1 91 ? 2.983 -4.858 10.283 1.00 85.69 91 GLY A N 1
ATOM 672 C CA . GLY A 1 91 ? 2.913 -3.994 11.459 1.00 85.69 91 GLY A CA 1
ATOM 673 C C . GLY A 1 91 ? 1.628 -3.160 11.538 1.00 85.69 91 GLY A C 1
ATOM 674 O O . GLY A 1 91 ? 0.728 -3.318 10.711 1.00 85.69 91 GLY A O 1
ATOM 675 N N . PRO A 1 92 ? 1.507 -2.279 12.548 1.00 85.50 92 PRO A N 1
ATOM 676 C CA . PRO A 1 92 ? 0.394 -1.341 12.650 1.00 85.50 92 PRO A CA 1
ATOM 677 C C . PRO A 1 92 ? 0.481 -0.243 11.578 1.00 85.50 92 PRO A C 1
ATOM 679 O O . PRO A 1 92 ? 1.558 0.276 11.291 1.00 85.50 92 PRO A O 1
ATOM 682 N N . LEU A 1 93 ? -0.667 0.157 11.030 1.00 86.38 93 LEU A N 1
ATOM 683 C CA . LEU A 1 93 ? -0.778 1.263 10.079 1.00 86.38 93 LEU A CA 1
ATOM 684 C C . LEU A 1 93 ? -1.046 2.577 10.838 1.00 86.38 93 LEU A C 1
ATOM 686 O O . LEU A 1 93 ? -2.162 2.820 11.299 1.00 86.38 93 LEU A O 1
ATOM 690 N N . ALA A 1 94 ? -0.018 3.421 10.976 1.00 78.31 94 ALA A N 1
ATOM 691 C CA . ALA A 1 94 ? -0.011 4.571 11.895 1.00 78.31 94 ALA A CA 1
ATOM 692 C C . ALA A 1 94 ? -0.986 5.719 11.552 1.00 78.31 94 ALA A C 1
ATOM 694 O O . ALA A 1 94 ? -1.290 6.520 12.423 1.00 78.31 94 ALA A O 1
ATOM 695 N N . ASN A 1 95 ? -1.513 5.785 10.324 1.00 81.81 95 ASN A N 1
ATOM 696 C CA . ASN A 1 95 ? -2.383 6.878 9.855 1.00 81.81 95 ASN A CA 1
ATOM 697 C C . ASN A 1 95 ? -3.726 6.372 9.305 1.00 81.81 95 ASN A C 1
ATOM 699 O O . ASN A 1 95 ? -4.310 6.962 8.393 1.00 81.81 95 ASN A O 1
ATOM 703 N N . ALA A 1 96 ? -4.205 5.235 9.810 1.00 87.00 96 ALA A N 1
ATOM 704 C CA . ALA A 1 96 ? -5.503 4.712 9.413 1.00 87.00 96 ALA A CA 1
ATOM 705 C C . ALA A 1 96 ? -6.638 5.590 9.962 1.00 87.00 96 ALA A C 1
ATOM 707 O O . ALA A 1 96 ? -6.665 5.932 11.141 1.00 87.00 96 ALA A O 1
ATOM 708 N N . THR A 1 97 ? -7.608 5.918 9.107 1.00 89.06 97 THR A N 1
ATOM 709 C CA . THR A 1 97 ? -8.888 6.481 9.552 1.00 89.06 97 THR A CA 1
ATOM 710 C C . THR A 1 97 ? -9.851 5.336 9.822 1.00 89.06 97 THR A C 1
ATOM 712 O O . THR A 1 97 ? -10.036 4.468 8.970 1.00 89.06 97 THR A O 1
ATOM 715 N N . TYR A 1 98 ? -10.476 5.340 10.995 1.00 90.44 98 TYR A N 1
ATOM 716 C CA . TYR A 1 98 ? -11.428 4.309 11.385 1.00 90.44 98 TYR A CA 1
ATOM 717 C C . TYR A 1 98 ? -12.848 4.862 11.372 1.00 90.44 98 TYR A C 1
ATOM 719 O O . TYR A 1 98 ? -13.096 6.006 11.761 1.00 90.44 98 TYR A O 1
ATOM 727 N N . TRP A 1 99 ? -13.794 4.017 10.978 1.00 92.31 99 TRP A N 1
ATOM 728 C CA . TRP A 1 99 ? -15.217 4.276 11.122 1.00 92.31 99 TRP A CA 1
ATOM 729 C C . TRP A 1 99 ? -15.838 3.178 11.969 1.00 92.31 99 TRP A C 1
ATOM 731 O O . TRP A 1 99 ? -15.534 1.999 11.798 1.00 92.31 99 TRP A O 1
ATOM 741 N N . VAL A 1 100 ? -16.715 3.572 12.881 1.00 92.56 100 VAL A N 1
ATOM 742 C CA . VAL A 1 100 ? -17.475 2.670 13.737 1.00 92.56 100 VAL A CA 1
ATOM 743 C C . VAL A 1 100 ? -18.955 2.945 13.555 1.00 92.56 100 VAL A C 1
ATOM 745 O O . VAL A 1 100 ? -19.390 4.086 13.384 1.00 92.56 100 VAL A O 1
ATOM 748 N N . ARG A 1 101 ? -19.742 1.879 13.598 1.00 93.38 101 ARG A N 1
ATOM 749 C CA . ARG A 1 101 ? -21.195 1.944 13.614 1.00 93.38 101 ARG A CA 1
ATOM 750 C C . ARG 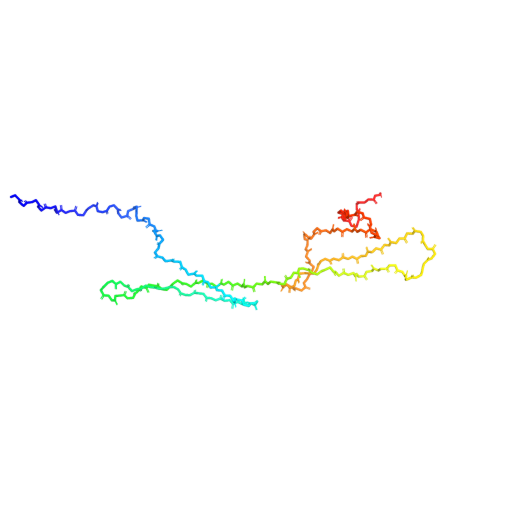A 1 101 ? -21.696 1.031 14.717 1.00 93.38 101 ARG A C 1
ATOM 752 O O . ARG A 1 101 ? -21.256 -0.113 14.817 1.00 93.38 101 ARG A O 1
ATOM 759 N N . ARG A 1 102 ? -22.626 1.535 15.526 1.00 92.31 102 ARG A N 1
ATOM 760 C CA . ARG A 1 102 ? -23.392 0.702 16.453 1.00 92.31 102 ARG A CA 1
ATOM 761 C C . ARG A 1 102 ? -24.610 0.160 15.718 1.00 92.31 102 ARG A C 1
ATOM 763 O O . ARG A 1 102 ? -25.357 0.945 15.132 1.00 92.31 102 ARG A O 1
ATOM 770 N N . ASP A 1 103 ? -24.793 -1.155 15.772 1.00 91.62 103 ASP A N 1
ATOM 771 C CA . ASP A 1 103 ? -25.910 -1.849 15.130 1.00 91.62 103 ASP A CA 1
ATOM 772 C C . ASP A 1 103 ? -26.007 -1.474 13.631 1.00 91.62 103 ASP A C 1
ATOM 774 O O . ASP A 1 103 ? -24.993 -1.367 12.933 1.00 91.62 103 ASP A O 1
ATOM 778 N N . GLU A 1 104 ? -27.216 -1.238 13.127 1.00 92.62 104 GLU A N 1
ATOM 779 C CA . GLU A 1 104 ? -27.484 -0.771 11.760 1.00 92.62 104 GLU A CA 1
ATOM 780 C C . GLU A 1 104 ? -27.551 0.764 11.643 1.00 92.62 104 GLU A C 1
ATOM 782 O O . GLU A 1 104 ? -28.119 1.289 10.693 1.00 92.62 104 GLU A O 1
ATOM 787 N N . GLY A 1 105 ? -26.976 1.502 12.601 1.00 91.38 105 GLY A N 1
ATOM 788 C CA . GLY A 1 105 ? -26.999 2.968 12.619 1.00 91.38 105 GLY A CA 1
ATOM 789 C C . GLY A 1 105 ? -26.151 3.658 11.536 1.00 91.38 105 GLY A C 1
ATOM 790 O O . GLY A 1 105 ? -25.824 3.116 10.483 1.00 91.38 105 GLY 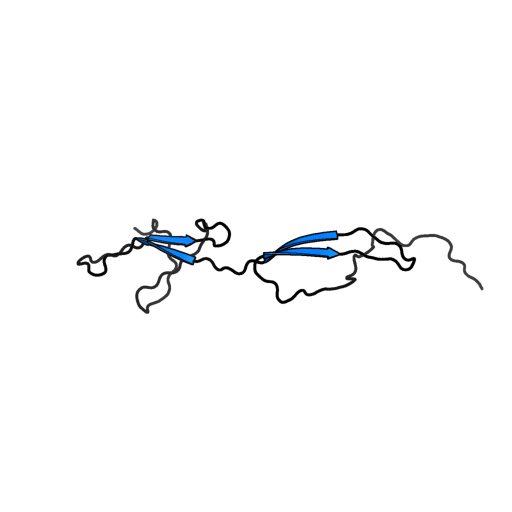A O 1
ATOM 791 N N . GLU A 1 106 ? -25.741 4.893 11.796 1.00 94.44 106 GLU A N 1
ATOM 792 C CA . GLU A 1 106 ? -24.842 5.615 10.890 1.00 94.44 106 GLU A CA 1
ATOM 793 C C . GLU A 1 106 ? -23.371 5.310 11.183 1.00 94.44 106 GLU A C 1
ATOM 795 O O . GLU A 1 106 ? -22.973 5.106 12.335 1.00 94.44 106 GLU A O 1
ATOM 800 N N . TRP A 1 107 ? -22.552 5.317 10.131 1.00 93.56 107 TRP A N 1
ATOM 801 C CA . TRP A 1 107 ? -21.102 5.280 10.271 1.00 93.56 107 TRP A CA 1
ATOM 802 C C . TRP A 1 107 ? -20.597 6.608 10.818 1.00 93.56 107 TRP A C 1
ATOM 804 O O . TRP A 1 107 ? -20.843 7.668 10.247 1.00 93.56 107 TRP A O 1
ATOM 814 N N . LYS A 1 108 ? -19.840 6.538 11.908 1.00 91.06 108 LYS A N 1
ATOM 815 C CA . LYS A 1 108 ? -19.173 7.690 12.511 1.00 91.06 108 LYS A CA 1
ATOM 816 C C . LYS A 1 108 ? -17.675 7.467 12.456 1.00 91.06 108 LYS A C 1
ATOM 818 O O . LYS A 1 108 ? -17.212 6.346 12.654 1.00 91.06 108 LYS A O 1
ATOM 823 N N . ARG A 1 109 ? -16.907 8.522 12.182 1.00 90.25 109 ARG A N 1
ATOM 824 C CA . ARG A 1 109 ? -15.450 8.446 12.348 1.00 90.25 109 ARG A CA 1
ATOM 825 C C . ARG A 1 109 ? -15.160 8.135 13.810 1.00 90.25 109 ARG A C 1
ATOM 827 O O . ARG A 1 109 ? -15.709 8.810 14.677 1.00 90.25 109 ARG A O 1
ATOM 834 N N . ALA A 1 110 ? -14.307 7.153 14.067 1.00 81.25 110 ALA A N 1
ATOM 835 C CA . ALA A 1 110 ? -13.732 7.012 15.389 1.00 81.25 110 ALA A CA 1
ATOM 836 C C . ALA A 1 110 ? -12.700 8.134 15.548 1.00 81.25 110 ALA A C 1
ATOM 838 O O . ALA A 1 110 ? -11.684 8.163 14.853 1.00 81.25 110 ALA A O 1
ATOM 839 N N . CYS A 1 111 ? -12.997 9.097 16.414 1.00 59.25 111 CYS A N 1
ATOM 840 C CA . CYS A 1 111 ? -11.962 9.861 17.100 1.00 59.25 111 CYS A CA 1
ATOM 841 C C . CYS A 1 111 ? -11.058 8.856 17.830 1.00 59.25 111 CYS A C 1
ATOM 843 O O . CYS A 1 111 ? -11.529 7.797 18.256 1.00 59.25 111 CYS A O 1
ATOM 845 N N . GLU A 1 112 ? -9.753 9.127 17.891 1.00 51.22 112 GLU A N 1
ATOM 846 C CA . GLU A 1 112 ? -8.811 8.247 18.586 1.00 51.22 112 GLU A CA 1
ATOM 847 C C . GLU A 1 112 ? -9.366 7.850 19.964 1.00 51.22 112 GLU A C 1
ATOM 849 O O . GLU A 1 112 ? -9.945 8.704 20.648 1.00 51.22 112 GLU A O 1
ATOM 854 N N . PRO A 1 113 ? -9.217 6.583 20.394 1.00 43.56 113 PRO A N 1
ATOM 855 C CA . PRO A 1 113 ? -9.612 6.179 21.735 1.00 43.56 113 PRO A CA 1
ATOM 856 C C . PRO A 1 113 ? -8.730 6.933 22.743 1.00 43.56 113 PRO A C 1
ATOM 858 O O . PRO A 1 113 ? -7.617 6.516 23.048 1.00 43.56 113 PRO A O 1
ATOM 861 N N . GLY A 1 114 ? -9.216 8.085 23.203 1.00 43.78 114 GLY A N 1
ATOM 862 C CA . GLY A 1 114 ? -8.475 9.028 24.038 1.00 43.78 114 GLY A CA 1
ATOM 863 C C . GLY A 1 114 ? -8.971 10.473 23.967 1.00 43.78 114 GLY A C 1
ATOM 864 O O . GLY A 1 114 ? -8.685 11.242 24.877 1.00 43.78 114 GLY A O 1
ATOM 865 N N . ALA A 1 115 ? -9.745 10.846 22.946 1.00 36.72 115 ALA A N 1
ATOM 866 C CA . ALA A 1 115 ? -10.339 12.176 22.849 1.00 36.72 115 ALA A CA 1
ATOM 867 C C . ALA A 1 115 ? -11.859 12.062 22.742 1.00 36.72 115 ALA A C 1
ATOM 869 O O . ALA A 1 115 ? -12.380 12.136 21.641 1.00 36.72 115 ALA A O 1
ATOM 870 N N . ASP A 1 116 ? -12.525 11.811 23.872 1.00 37.88 116 ASP A N 1
ATOM 871 C CA . ASP A 1 116 ? -13.926 12.168 24.134 1.00 37.88 116 ASP A CA 1
ATOM 872 C C . ASP A 1 116 ? -14.212 11.951 25.633 1.00 37.88 116 ASP A C 1
ATOM 874 O O . ASP A 1 116 ? -14.446 10.820 26.071 1.00 37.88 116 ASP A O 1
ATOM 878 N N . GLY A 1 117 ? -14.185 13.042 26.413 1.00 37.91 117 GLY A N 1
ATOM 879 C CA . GLY A 1 117 ? -14.614 13.094 27.819 1.00 37.91 117 GLY A CA 1
ATOM 880 C C . GLY A 1 117 ? -13.636 13.781 28.755 1.00 37.91 117 GLY A C 1
ATOM 881 O O . GLY A 1 117 ? -12.918 13.043 29.461 1.00 37.91 117 GLY A O 1
#

Secondary structure (DSSP, 8-state):
-----------GGG---------------SEEEEEEE--B-TT--B---EEEEEEE--PPPEEEEEE---SS---S----EEEEEPTTTSSB-TT---EE-STTS--EE---TT---